Protein AF-A0A0F9BET6-F1 (afdb_monomer_lite)

Structure (mmCIF, N/CA/C/O backbone):
data_AF-A0A0F9BET6-F1
#
_entry.id   AF-A0A0F9BET6-F1
#
loop_
_atom_site.group_PDB
_atom_site.id
_atom_site.type_symbol
_atom_site.label_atom_id
_atom_site.label_alt_id
_atom_site.label_comp_id
_atom_site.label_asym_id
_atom_site.label_entity_id
_atom_site.label_seq_id
_atom_site.pdbx_PDB_ins_code
_atom_site.Cartn_x
_atom_site.Cartn_y
_atom_site.Cartn_z
_atom_site.occupancy
_atom_site.B_iso_or_equiv
_atom_site.auth_seq_id
_atom_site.auth_comp_id
_atom_site.auth_asym_id
_atom_site.auth_atom_id
_atom_site.pdbx_PDB_model_num
ATOM 1 N N . MET A 1 1 ? 4.056 7.064 -12.780 1.00 65.75 1 MET A N 1
ATOM 2 C CA . MET A 1 1 ? 2.918 7.684 -12.065 1.00 65.75 1 MET A CA 1
ATOM 3 C C . MET A 1 1 ? 2.610 6.831 -10.841 1.00 65.75 1 MET A C 1
ATOM 5 O O . MET A 1 1 ? 2.585 5.610 -10.982 1.00 65.75 1 MET A O 1
ATOM 9 N N . LYS A 1 2 ? 2.486 7.442 -9.656 1.00 77.25 2 LYS A N 1
ATOM 10 C CA . LYS A 1 2 ? 2.144 6.774 -8.388 1.00 77.25 2 LYS A CA 1
ATOM 11 C C . LYS A 1 2 ? 0.761 7.270 -7.958 1.00 77.25 2 LYS A C 1
ATOM 13 O O . LYS A 1 2 ? 0.549 8.476 -7.918 1.00 77.25 2 LYS A O 1
ATOM 18 N N . HIS A 1 3 ? -0.133 6.347 -7.635 1.00 82.62 3 HIS A N 1
ATOM 19 C CA . HIS A 1 3 ? -1.436 6.602 -7.031 1.00 82.62 3 HIS A CA 1
ATOM 20 C C . HIS A 1 3 ? -1.423 6.052 -5.609 1.00 82.62 3 HIS A C 1
ATOM 22 O O . HIS A 1 3 ? -0.885 4.970 -5.373 1.00 82.62 3 HIS A O 1
ATOM 28 N N . GLU A 1 4 ? -1.992 6.795 -4.672 1.00 88.06 4 GLU A N 1
ATOM 29 C CA . GLU A 1 4 ? -2.087 6.410 -3.269 1.00 88.06 4 GLU A CA 1
ATOM 30 C C . GLU A 1 4 ? -3.510 6.668 -2.785 1.00 88.06 4 GLU A C 1
ATOM 32 O O . GLU A 1 4 ? -4.104 7.697 -3.105 1.00 88.06 4 GLU A O 1
ATOM 37 N N . HIS A 1 5 ? -4.061 5.699 -2.065 1.00 87.56 5 HIS A N 1
ATOM 38 C CA . HIS A 1 5 ? -5.414 5.708 -1.540 1.00 87.56 5 HIS A CA 1
ATOM 39 C C . HIS A 1 5 ? -5.359 5.328 -0.068 1.00 87.56 5 HIS A C 1
ATOM 41 O O . HIS A 1 5 ? -4.758 4.318 0.299 1.00 87.56 5 HIS A O 1
ATOM 47 N N . PHE A 1 6 ? -6.012 6.130 0.760 1.00 89.56 6 PHE A N 1
ATOM 48 C CA . PHE A 1 6 ? -6.138 5.883 2.185 1.00 89.56 6 PHE A CA 1
ATOM 49 C C . PHE A 1 6 ? -7.612 5.729 2.533 1.00 89.56 6 PHE A C 1
ATOM 51 O O . PHE A 1 6 ? -8.430 6.574 2.171 1.00 89.56 6 PHE A O 1
ATOM 58 N N . GLU A 1 7 ? -7.943 4.649 3.229 1.00 89.75 7 GLU A N 1
ATOM 59 C CA . GLU A 1 7 ? -9.311 4.333 3.616 1.00 89.75 7 GLU A CA 1
ATOM 60 C C . GLU A 1 7 ? -9.349 3.776 5.036 1.00 89.75 7 GLU A C 1
ATOM 62 O O . GLU A 1 7 ? -8.471 3.012 5.438 1.00 89.75 7 GLU A O 1
ATOM 67 N N . THR A 1 8 ? -10.407 4.105 5.772 1.00 91.06 8 THR A N 1
ATOM 68 C CA . THR A 1 8 ? -10.705 3.491 7.068 1.00 91.06 8 THR A CA 1
ATOM 69 C C . THR A 1 8 ? -11.866 2.522 6.895 1.00 91.06 8 THR A C 1
ATOM 71 O O . THR A 1 8 ? -12.909 2.891 6.358 1.00 91.06 8 THR A O 1
ATOM 74 N N . VAL A 1 9 ? -11.689 1.281 7.337 1.00 87.94 9 VAL A N 1
ATOM 75 C CA . VAL A 1 9 ? -12.681 0.208 7.229 1.00 87.94 9 VAL A CA 1
ATOM 76 C C . VAL A 1 9 ? -12.993 -0.317 8.622 1.00 87.94 9 VAL A C 1
ATOM 78 O O . VAL A 1 9 ? -12.082 -0.660 9.371 1.00 87.94 9 VAL A O 1
ATOM 81 N N . THR A 1 10 ? -14.273 -0.423 8.963 1.00 89.94 10 THR A N 1
ATOM 82 C CA . THR A 1 10 ? -14.709 -1.086 10.195 1.00 89.94 10 THR A CA 1
ATOM 83 C C . THR A 1 10 ? -14.989 -2.557 9.902 1.00 89.94 10 THR A C 1
ATOM 85 O O . THR A 1 10 ? -15.780 -2.878 9.015 1.00 89.94 10 THR A O 1
ATOM 88 N N . TYR A 1 11 ? -14.347 -3.458 10.640 1.00 85.19 11 TYR A N 1
ATOM 89 C CA . TYR A 1 11 ? -14.560 -4.900 10.549 1.00 85.19 11 TYR A CA 1
ATOM 90 C C . TYR A 1 11 ? -14.644 -5.484 11.959 1.00 85.19 11 TYR A C 1
ATOM 92 O O . TYR A 1 11 ? -13.808 -5.180 12.803 1.00 85.19 11 TYR A O 1
ATOM 100 N N . ASP A 1 12 ? -15.679 -6.281 12.228 1.00 89.75 12 ASP A N 1
ATOM 101 C CA . ASP A 1 12 ? -15.918 -6.898 13.543 1.00 89.75 12 ASP A CA 1
ATOM 102 C C . ASP A 1 12 ? -15.868 -5.899 14.725 1.00 89.75 12 ASP A C 1
ATOM 104 O O . ASP A 1 12 ? -15.262 -6.134 15.768 1.00 89.75 12 ASP A O 1
ATOM 108 N N . GLY A 1 13 ? -16.450 -4.709 14.529 1.00 89.69 13 GLY A N 1
ATOM 109 C CA . GLY A 1 13 ? -16.495 -3.650 15.546 1.00 89.69 13 GLY A CA 1
ATOM 110 C C . GLY A 1 13 ? -15.167 -2.926 15.803 1.00 89.69 13 GLY A C 1
ATOM 111 O O . GLY A 1 13 ? -15.112 -2.083 16.695 1.00 89.69 13 GLY A O 1
ATOM 112 N N . ARG A 1 14 ? -14.112 -3.214 15.032 1.00 88.69 14 ARG A N 1
ATOM 113 C CA . ARG A 1 14 ? -12.804 -2.547 15.114 1.00 88.69 14 ARG A CA 1
ATOM 114 C C . ARG A 1 14 ? -12.518 -1.753 13.851 1.00 88.69 14 ARG A C 1
ATOM 116 O O . ARG A 1 14 ? -12.897 -2.164 12.754 1.00 88.69 14 ARG A O 1
ATOM 123 N N . ASN A 1 15 ? -11.828 -0.628 13.999 1.00 90.38 15 ASN A N 1
ATOM 124 C CA . ASN A 1 15 ? -11.412 0.190 12.868 1.00 90.38 15 ASN A CA 1
ATOM 125 C C . ASN A 1 15 ? -10.029 -0.232 12.367 1.00 90.38 15 ASN A C 1
ATOM 127 O O . ASN A 1 15 ? -9.106 -0.486 13.140 1.00 90.38 15 ASN A O 1
ATOM 131 N N . TYR A 1 16 ? -9.886 -0.267 11.048 1.00 90.44 16 TYR A N 1
ATOM 132 C CA . TYR A 1 16 ? -8.647 -0.583 10.357 1.00 90.44 16 TYR A CA 1
ATOM 133 C C . TYR A 1 16 ? -8.330 0.515 9.355 1.00 90.44 16 TYR A C 1
ATOM 135 O O . TYR A 1 16 ? -9.203 0.958 8.612 1.00 90.44 16 TYR A O 1
ATOM 143 N N . SER A 1 17 ? -7.069 0.924 9.303 1.00 91.44 1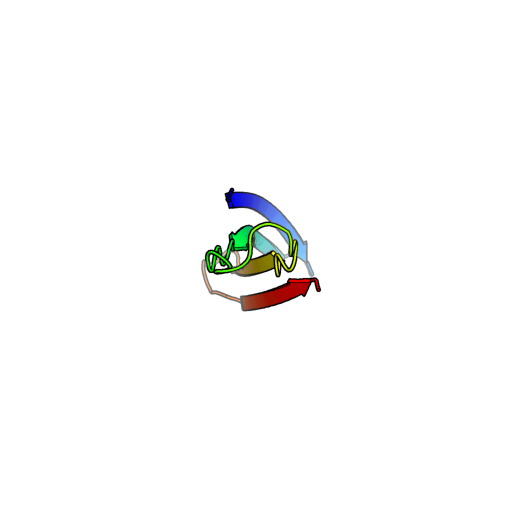7 SER A N 1
ATOM 144 C CA . SER A 1 17 ? -6.572 1.835 8.276 1.00 91.44 17 SER A CA 1
ATOM 145 C C . SER A 1 17 ? -5.950 1.021 7.150 1.00 91.44 17 SER A C 1
ATOM 147 O O . SER A 1 17 ? -5.034 0.232 7.376 1.00 91.44 17 SER A O 1
ATOM 149 N N . ARG A 1 18 ? -6.431 1.206 5.925 1.00 89.00 18 ARG A N 1
ATOM 1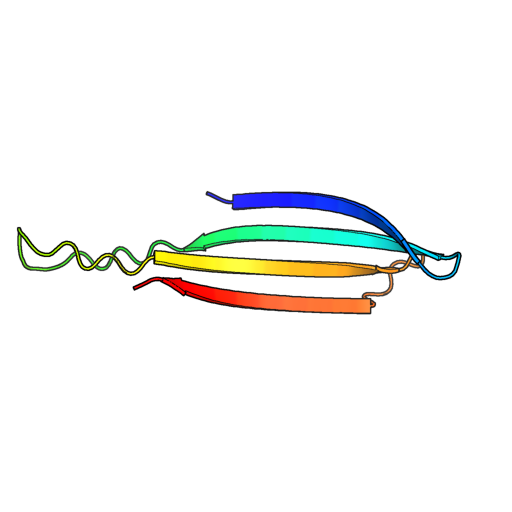50 C CA . ARG A 1 18 ? -5.902 0.575 4.718 1.00 89.00 18 ARG A CA 1
ATOM 151 C C . ARG A 1 18 ? -5.231 1.636 3.853 1.00 89.00 18 ARG A C 1
ATOM 153 O O . ARG A 1 18 ? -5.893 2.547 3.368 1.00 89.00 18 ARG A O 1
ATOM 160 N N . ASN A 1 19 ? -3.932 1.475 3.614 1.00 89.25 19 ASN A N 1
ATOM 161 C CA . ASN A 1 19 ? -3.212 2.207 2.577 1.00 89.25 19 ASN A CA 1
ATOM 162 C C . ASN A 1 19 ? -3.053 1.311 1.344 1.00 89.25 19 ASN A C 1
ATOM 164 O O . ASN A 1 19 ? -2.608 0.165 1.455 1.00 89.25 19 ASN A O 1
ATOM 168 N N . TYR A 1 20 ? -3.414 1.830 0.177 1.00 85.75 20 TYR A N 1
ATOM 169 C CA . TYR A 1 20 ? -3.247 1.197 -1.120 1.00 85.75 20 TYR A CA 1
ATOM 170 C C . TYR A 1 20 ? -2.424 2.106 -2.034 1.00 85.75 20 TYR A C 1
ATOM 172 O O . TYR A 1 20 ? -2.826 3.221 -2.358 1.00 85.75 20 TYR A O 1
ATOM 180 N N . GLN A 1 21 ? -1.285 1.607 -2.500 1.00 87.00 21 GLN A N 1
ATOM 181 C CA . GLN A 1 21 ? -0.400 2.297 -3.426 1.00 87.00 21 GLN A CA 1
ATOM 182 C C . GLN A 1 21 ? -0.295 1.523 -4.742 1.00 87.00 21 GLN A C 1
ATOM 184 O O . GLN A 1 21 ? -0.007 0.328 -4.753 1.00 87.00 21 GLN A O 1
ATOM 189 N N . HIS A 1 22 ? -0.445 2.221 -5.865 1.00 84.50 22 HIS A N 1
ATOM 190 C CA . HIS A 1 22 ? -0.234 1.682 -7.204 1.00 84.50 22 HIS A CA 1
ATOM 191 C C . HIS A 1 22 ? 0.814 2.516 -7.949 1.00 84.50 22 HIS A C 1
ATOM 193 O O . HIS A 1 22 ? 0.664 3.725 -8.108 1.00 84.50 22 HIS A O 1
ATOM 199 N N . THR A 1 23 ? 1.876 1.871 -8.424 1.00 84.69 23 THR A N 1
ATOM 200 C CA . THR A 1 23 ? 2.943 2.499 -9.205 1.00 84.69 23 THR A CA 1
ATOM 201 C C . THR A 1 23 ? 3.104 1.791 -10.545 1.00 84.69 23 THR A C 1
ATOM 203 O O . THR A 1 23 ? 3.362 0.587 -10.580 1.00 84.69 23 THR A O 1
ATOM 206 N N . HIS A 1 24 ? 3.035 2.552 -11.639 1.00 77.56 24 HIS A N 1
ATOM 207 C CA . HIS A 1 24 ? 3.430 2.049 -12.953 1.00 77.56 24 HIS A CA 1
ATOM 208 C C . HIS A 1 24 ? 4.958 1.962 -13.033 1.00 77.56 24 HIS A C 1
ATOM 210 O O . HIS A 1 24 ? 5.655 2.971 -12.886 1.00 77.56 24 HIS A O 1
ATOM 216 N N . LEU A 1 25 ? 5.464 0.754 -13.251 1.00 73.00 25 LEU A N 1
ATOM 217 C CA . LEU A 1 25 ? 6.864 0.450 -13.490 1.00 73.00 25 LEU A CA 1
ATOM 218 C C . LEU A 1 25 ? 7.066 0.388 -15.006 1.00 73.00 25 LEU A C 1
ATOM 220 O O . LEU A 1 25 ? 6.651 -0.557 -15.675 1.00 73.00 25 LEU A O 1
ATOM 224 N N . PHE A 1 26 ? 7.678 1.430 -15.555 1.00 65.19 26 PHE A N 1
ATOM 225 C CA . PHE A 1 26 ? 8.118 1.399 -16.940 1.00 65.19 26 PHE A CA 1
ATOM 226 C C . PHE A 1 26 ? 9.514 0.778 -16.988 1.00 65.19 26 PHE A C 1
ATOM 228 O O . PHE A 1 26 ? 10.468 1.420 -16.555 1.00 65.19 26 PHE A O 1
ATOM 235 N N . ASP A 1 27 ? 9.634 -0.438 -17.519 1.00 60.97 27 ASP A N 1
ATOM 236 C CA . ASP A 1 27 ? 10.915 -0.912 -18.048 1.00 60.97 27 ASP A CA 1
ATOM 237 C C . ASP A 1 27 ? 11.016 -0.390 -19.482 1.00 60.97 27 ASP A C 1
ATOM 239 O O . ASP A 1 27 ? 10.518 -1.004 -20.422 1.00 60.97 27 ASP A O 1
ATOM 243 N N . HIS A 1 28 ? 11.596 0.799 -19.649 1.00 55.25 28 HIS A N 1
ATOM 244 C CA . HIS A 1 28 ? 12.037 1.241 -20.969 1.00 55.25 28 HIS A CA 1
ATOM 245 C C . HIS A 1 28 ? 13.411 0.619 -21.227 1.00 55.25 28 HIS A C 1
ATOM 247 O O . HIS A 1 28 ? 14.427 1.307 -21.151 1.00 55.25 28 HIS A O 1
ATOM 253 N N . GLU A 1 29 ? 13.467 -0.680 -21.519 1.00 56.78 29 GLU A N 1
ATOM 254 C CA . GLU A 1 29 ? 14.597 -1.151 -22.316 1.00 56.78 29 GLU A CA 1
ATOM 255 C C . GLU A 1 29 ? 14.405 -0.572 -23.716 1.00 56.78 29 GLU A C 1
ATOM 257 O O . GLU A 1 29 ? 13.437 -0.873 -24.416 1.00 56.78 29 GLU A O 1
ATOM 262 N N . ALA A 1 30 ? 15.279 0.366 -24.083 1.00 49.62 30 ALA A N 1
ATOM 263 C CA . ALA A 1 30 ? 15.295 0.925 -25.420 1.00 49.62 30 ALA A CA 1
ATOM 264 C C . ALA A 1 30 ? 15.636 -0.204 -26.398 1.00 49.62 30 ALA A C 1
ATOM 266 O O . ALA A 1 30 ? 16.768 -0.687 -26.439 1.00 49.62 30 ALA A O 1
ATOM 267 N N . HIS A 1 31 ? 14.644 -0.642 -27.169 1.00 55.28 31 HIS A N 1
ATOM 268 C CA . HIS A 1 31 ? 14.845 -1.632 -28.219 1.00 55.28 31 HIS A CA 1
ATOM 269 C C . HIS A 1 31 ? 15.842 -1.093 -29.252 1.00 55.28 31 HIS A C 1
ATOM 271 O O . HIS A 1 31 ? 15.716 0.037 -29.720 1.00 55.28 31 HIS A O 1
ATOM 277 N N . ALA A 1 32 ? 16.813 -1.914 -29.659 1.00 57.22 32 ALA A N 1
ATOM 278 C CA . ALA A 1 32 ? 17.772 -1.562 -30.712 1.00 57.22 32 ALA A CA 1
ATOM 279 C C . ALA A 1 32 ? 17.138 -1.498 -32.122 1.00 57.22 32 ALA A C 1
ATOM 281 O O . ALA A 1 32 ? 17.813 -1.144 -33.088 1.00 57.22 32 ALA A O 1
ATOM 282 N N . HIS A 1 33 ? 15.851 -1.848 -32.257 1.00 56.50 33 HIS A N 1
ATOM 283 C CA . HIS A 1 33 ? 15.152 -1.941 -33.536 1.00 56.50 33 HIS A CA 1
ATOM 284 C C . HIS A 1 33 ? 14.025 -0.896 -33.651 1.00 56.50 33 HIS A C 1
ATOM 286 O O . HIS A 1 33 ? 13.154 -0.838 -32.784 1.00 56.50 33 HIS A O 1
ATOM 292 N N . PRO A 1 34 ? 13.980 -0.108 -34.743 1.00 56.59 34 PRO A N 1
ATOM 293 C CA . PRO A 1 34 ? 13.137 1.088 -34.868 1.00 56.59 34 PRO A CA 1
ATOM 294 C C . PRO A 1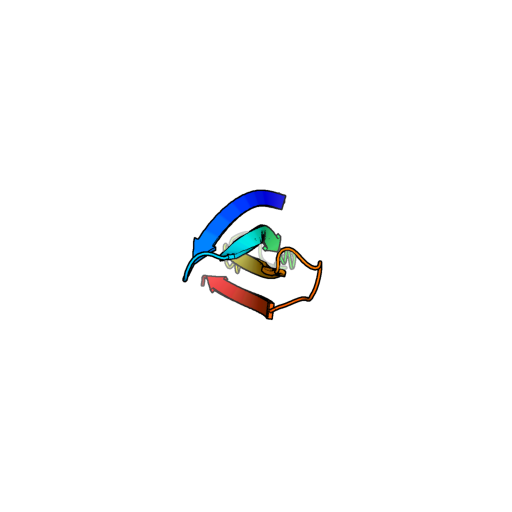 34 ? 11.616 0.851 -34.949 1.00 56.59 34 PRO A C 1
ATOM 296 O O . PRO A 1 34 ? 10.864 1.822 -35.004 1.00 56.59 34 PRO A O 1
ATOM 299 N N . HIS A 1 35 ? 11.137 -0.401 -34.969 1.00 59.09 35 HIS A N 1
ATOM 300 C CA . HIS A 1 35 ? 9.727 -0.716 -35.258 1.00 59.09 35 HIS A CA 1
ATOM 301 C C . HIS A 1 35 ? 9.063 -1.743 -34.324 1.00 59.09 35 HIS A C 1
ATOM 303 O O . HIS A 1 35 ? 7.923 -2.125 -34.576 1.00 59.09 35 HIS A O 1
ATOM 309 N N . ALA A 1 36 ? 9.721 -2.190 -33.251 1.00 54.41 36 ALA A N 1
ATOM 310 C CA . ALA A 1 36 ? 9.118 -3.134 -32.309 1.00 54.41 36 ALA A CA 1
ATOM 311 C C . ALA A 1 36 ? 8.527 -2.393 -31.097 1.00 54.41 36 ALA A C 1
ATOM 313 O O . ALA A 1 36 ? 9.258 -1.940 -30.218 1.00 54.41 36 ALA A O 1
ATOM 314 N N . TRP A 1 37 ? 7.196 -2.276 -31.029 1.00 60.19 37 TRP A N 1
ATOM 315 C CA . TRP A 1 37 ? 6.510 -2.008 -29.760 1.00 60.19 37 TRP A CA 1
ATOM 316 C C . TRP A 1 37 ? 6.381 -3.338 -29.012 1.00 60.19 37 TRP A C 1
ATOM 318 O O . TRP A 1 37 ? 5.369 -4.024 -29.106 1.00 60.19 37 TRP A O 1
ATOM 328 N N . GLU A 1 38 ? 7.423 -3.719 -28.280 1.00 56.53 38 GLU A N 1
ATOM 329 C CA . GLU A 1 38 ? 7.349 -4.775 -27.259 1.00 56.53 38 GLU A CA 1
ATOM 330 C C . GLU A 1 38 ? 7.529 -4.141 -25.875 1.00 56.53 38 GL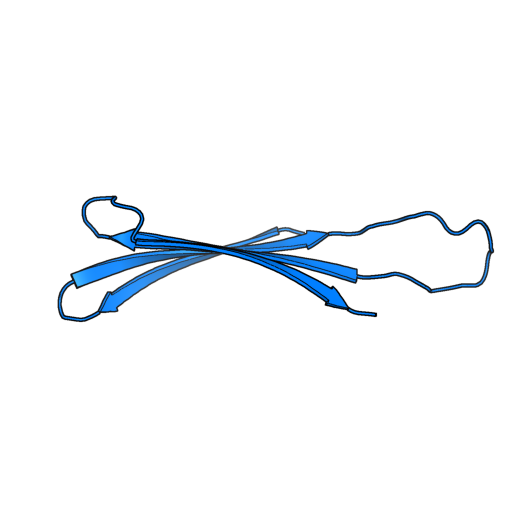U A C 1
ATOM 332 O O . GLU A 1 38 ? 8.430 -4.474 -25.106 1.00 56.53 38 GLU A O 1
ATOM 337 N N . GLY A 1 39 ? 6.721 -3.121 -25.578 1.00 56.03 39 GLY A N 1
ATOM 338 C CA . GLY A 1 39 ? 6.719 -2.480 -24.268 1.00 56.03 39 GLY A CA 1
ATOM 33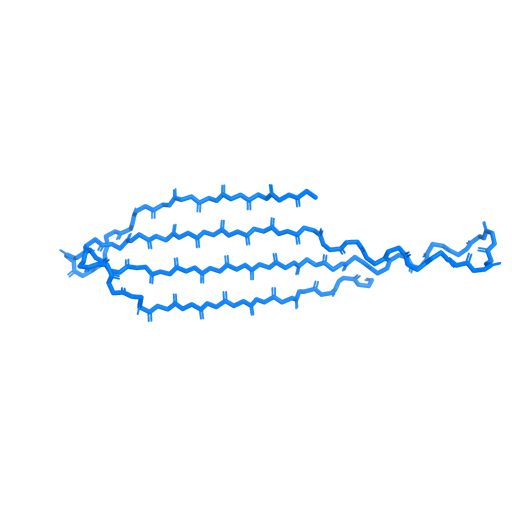9 C C . GLY A 1 39 ? 6.026 -3.372 -23.244 1.00 56.03 39 GLY A C 1
ATOM 340 O O . GLY A 1 39 ? 4.799 -3.420 -23.205 1.00 56.03 39 GLY A O 1
ATOM 341 N N . VAL A 1 40 ? 6.789 -4.060 -22.393 1.00 62.75 40 VAL A N 1
ATOM 342 C CA . VAL A 1 40 ? 6.216 -4.801 -21.263 1.00 62.75 40 VAL A CA 1
ATOM 343 C C . VAL A 1 40 ? 5.851 -3.804 -20.165 1.00 62.75 40 VAL A C 1
ATOM 345 O O . VAL A 1 40 ? 6.723 -3.247 -19.496 1.00 62.75 40 VAL A O 1
ATOM 348 N N . SER A 1 41 ? 4.555 -3.579 -19.953 1.00 68.94 41 SER A N 1
ATOM 349 C CA . SER A 1 41 ? 4.100 -2.732 -18.848 1.00 68.94 41 SER A CA 1
ATOM 350 C C . SER A 1 41 ? 4.068 -3.541 -17.553 1.00 68.94 41 SER A C 1
ATOM 352 O O . SER A 1 41 ? 3.510 -4.640 -17.480 1.00 68.94 41 SER A O 1
ATOM 354 N N . LYS A 1 42 ? 4.707 -3.017 -16.505 1.00 77.62 42 LYS A N 1
ATOM 355 C CA . LYS A 1 42 ? 4.699 -3.623 -15.175 1.00 77.62 42 LYS A CA 1
ATOM 356 C C . LYS A 1 42 ? 3.972 -2.682 -14.227 1.00 77.62 42 LYS A C 1
ATOM 358 O O . LYS A 1 42 ? 4.211 -1.483 -14.213 1.00 77.62 42 LYS A O 1
ATOM 363 N N . ASN A 1 43 ? 3.101 -3.223 -13.394 1.00 81.19 43 ASN A N 1
ATOM 364 C CA . ASN A 1 43 ? 2.361 -2.471 -12.392 1.00 81.19 43 ASN A CA 1
ATOM 365 C C . ASN A 1 43 ? 2.659 -3.054 -11.019 1.00 81.19 43 ASN A C 1
ATOM 367 O O . ASN A 1 43 ? 2.522 -4.259 -10.811 1.00 81.19 43 ASN A O 1
ATOM 371 N N . ARG A 1 44 ? 3.082 -2.208 -10.079 1.00 84.56 44 ARG A N 1
ATOM 372 C CA . ARG A 1 44 ? 3.286 -2.599 -8.686 1.00 84.56 44 ARG A CA 1
ATOM 373 C C . ARG A 1 44 ? 2.151 -2.069 -7.835 1.00 84.56 44 ARG A C 1
ATOM 375 O O . ARG A 1 44 ? 1.963 -0.861 -7.735 1.00 84.56 44 ARG A O 1
ATOM 382 N N . THR A 1 45 ? 1.479 -2.979 -7.156 1.00 87.25 45 THR A N 1
ATOM 383 C CA . THR A 1 45 ? 0.452 -2.681 -6.170 1.00 87.25 45 THR A CA 1
ATOM 384 C C . THR A 1 45 ? 0.963 -3.066 -4.791 1.00 87.25 45 THR A C 1
ATOM 386 O O . THR A 1 45 ? 1.414 -4.191 -4.587 1.00 87.25 45 THR A O 1
ATOM 389 N N . GLN A 1 46 ? 0.903 -2.144 -3.839 1.00 91.25 46 GLN A N 1
ATOM 390 C CA . GLN A 1 46 ? 1.229 -2.376 -2.437 1.00 91.25 46 GLN A CA 1
ATOM 391 C C . GLN A 1 46 ? 0.007 -2.043 -1.595 1.00 91.25 46 GLN A C 1
ATOM 393 O O . GLN A 1 46 ? -0.618 -1.008 -1.800 1.00 91.25 46 GLN A O 1
ATOM 398 N N . GLN A 1 47 ? -0.329 -2.913 -0.654 1.00 89.88 47 GLN A N 1
ATOM 399 C CA . GLN A 1 47 ? -1.412 -2.682 0.286 1.00 89.88 47 GLN A CA 1
ATOM 400 C C . GLN A 1 47 ? -0.921 -2.980 1.697 1.00 89.88 47 GLN A C 1
ATOM 402 O O . GLN A 1 47 ? -0.362 -4.048 1.953 1.00 89.88 47 GLN A O 1
ATOM 407 N N . THR A 1 48 ? -1.175 -2.046 2.604 1.00 90.81 48 THR A N 1
ATOM 408 C CA . THR A 1 48 ? -0.849 -2.160 4.023 1.00 90.81 48 THR A CA 1
ATOM 409 C C . THR A 1 48 ? -2.116 -1.921 4.829 1.00 90.81 48 THR A C 1
ATOM 411 O O . THR A 1 48 ? -2.797 -0.916 4.631 1.00 90.81 48 THR A O 1
ATOM 414 N N . VAL A 1 49 ? -2.444 -2.851 5.719 1.00 90.94 49 VAL A N 1
ATOM 415 C CA . VAL A 1 49 ? -3.573 -2.758 6.647 1.00 90.94 49 VAL A CA 1
ATOM 416 C C . VAL A 1 49 ? -3.018 -2.643 8.057 1.00 90.94 49 VAL A C 1
ATOM 418 O O . VAL A 1 49 ? -2.261 -3.506 8.497 1.00 90.94 49 VAL A O 1
ATOM 421 N N . MET A 1 50 ? -3.418 -1.588 8.753 1.00 92.38 50 MET A N 1
ATOM 422 C CA . MET A 1 50 ? -3.055 -1.290 10.132 1.00 92.38 50 MET A CA 1
ATOM 423 C C . MET A 1 50 ? -4.302 -1.398 11.004 1.00 92.38 50 MET A C 1
ATOM 425 O O . MET A 1 50 ? -5.377 -0.943 10.607 1.00 92.38 50 MET A O 1
ATOM 429 N N . ALA A 1 51 ? -4.167 -1.987 12.184 1.00 90.25 51 ALA A N 1
ATOM 430 C CA . ALA A 1 51 ? -5.179 -1.900 13.223 1.00 90.25 51 ALA A CA 1
ATOM 431 C C . ALA A 1 51 ? -5.136 -0.516 13.897 1.00 90.25 51 ALA A C 1
ATOM 433 O O . ALA A 1 51 ? -4.193 0.257 13.717 1.00 90.25 51 ALA A O 1
ATOM 434 N N . GLU A 1 52 ? -6.187 -0.190 14.648 1.00 88.00 52 GLU A N 1
ATOM 435 C CA . GLU A 1 52 ? -6.332 1.084 15.364 1.00 88.00 52 GLU A CA 1
ATOM 436 C C . GLU A 1 52 ? -5.201 1.355 16.371 1.00 88.00 52 GLU A C 1
ATOM 438 O O . GLU A 1 52 ? -4.804 2.498 16.571 1.00 88.00 52 GLU A O 1
ATOM 443 N N . ASP A 1 53 ? -4.626 0.299 16.944 1.00 88.56 53 ASP A N 1
ATOM 444 C CA . ASP A 1 53 ? -3.466 0.341 17.842 1.00 88.56 53 ASP A CA 1
ATOM 445 C C . ASP A 1 53 ? -2.124 0.552 17.109 1.00 88.56 53 ASP A C 1
ATOM 447 O O . ASP A 1 53 ? -1.062 0.555 17.732 1.00 88.56 53 ASP A O 1
ATOM 451 N N . GLY A 1 54 ? -2.156 0.737 15.786 1.00 83.12 54 GLY A N 1
ATOM 452 C CA . GLY A 1 54 ? -0.972 0.935 14.956 1.00 83.12 54 GLY A CA 1
ATOM 453 C C . GLY A 1 54 ? -0.217 -0.355 14.635 1.00 83.12 54 GLY A C 1
ATOM 454 O O . GLY A 1 54 ? 0.880 -0.286 14.078 1.00 83.12 54 GLY A O 1
ATOM 455 N N . VAL A 1 55 ? -0.777 -1.530 14.940 1.00 88.06 55 VAL A N 1
ATOM 456 C CA . VAL A 1 55 ? -0.155 -2.815 14.602 1.00 88.06 55 VAL A CA 1
ATOM 457 C C . VAL A 1 55 ? -0.428 -3.159 13.131 1.00 88.06 55 VAL A C 1
ATOM 459 O O . VAL A 1 55 ? -1.584 -3.137 12.695 1.00 88.06 55 VAL A O 1
ATOM 462 N N . PRO A 1 56 ? 0.602 -3.496 12.329 1.00 86.44 56 PRO A N 1
ATOM 463 C CA . PRO A 1 56 ? 0.391 -3.972 10.969 1.00 86.44 56 PRO A CA 1
ATOM 464 C C . PRO A 1 56 ? -0.288 -5.344 10.996 1.00 86.44 56 PRO A C 1
ATOM 466 O O . PRO A 1 56 ? 0.255 -6.311 11.525 1.00 86.44 56 PRO A O 1
ATOM 469 N N . VAL A 1 57 ? -1.477 -5.430 10.402 1.00 89.38 57 VAL A N 1
ATOM 470 C CA . VAL A 1 57 ? -2.261 -6.671 10.308 1.00 89.38 57 VAL A CA 1
ATOM 471 C C . VAL A 1 57 ? -1.823 -7.469 9.088 1.00 89.38 57 VAL A C 1
ATOM 473 O O . VAL A 1 57 ? -1.571 -8.668 9.167 1.00 89.38 57 VAL A O 1
ATOM 476 N N . VAL A 1 58 ? -1.731 -6.794 7.941 1.00 89.62 58 VAL A N 1
ATOM 477 C CA . VAL A 1 58 ? -1.338 -7.393 6.664 1.00 89.62 58 VAL A CA 1
ATOM 478 C C . VAL A 1 58 ? -0.547 -6.377 5.862 1.00 89.62 58 VAL A C 1
ATOM 480 O O . VAL A 1 58 ? -0.962 -5.230 5.708 1.00 89.62 58 VAL A O 1
ATOM 483 N N . GLN A 1 59 ? 0.549 -6.831 5.266 1.00 89.06 59 GLN A N 1
ATOM 484 C CA . GLN A 1 59 ? 1.250 -6.098 4.226 1.00 89.06 59 GLN A CA 1
ATOM 485 C C . GLN A 1 59 ? 1.444 -7.015 3.024 1.00 89.06 59 GLN A C 1
ATOM 487 O O . GLN A 1 59 ? 2.027 -8.091 3.133 1.00 89.06 59 GLN A O 1
ATOM 492 N N . THR A 1 60 ? 0.948 -6.590 1.867 1.00 88.88 60 THR A N 1
ATOM 493 C CA . THR A 1 60 ? 1.069 -7.335 0.615 1.00 88.88 60 THR A CA 1
ATOM 494 C C . THR A 1 60 ? 1.606 -6.441 -0.494 1.00 88.88 60 THR A C 1
ATOM 496 O O . THR A 1 60 ? 1.317 -5.247 -0.565 1.00 88.88 60 THR A O 1
ATOM 499 N N . SER A 1 61 ? 2.434 -7.018 -1.360 1.00 90.88 61 SER A N 1
ATOM 500 C CA . SER A 1 61 ? 2.988 -6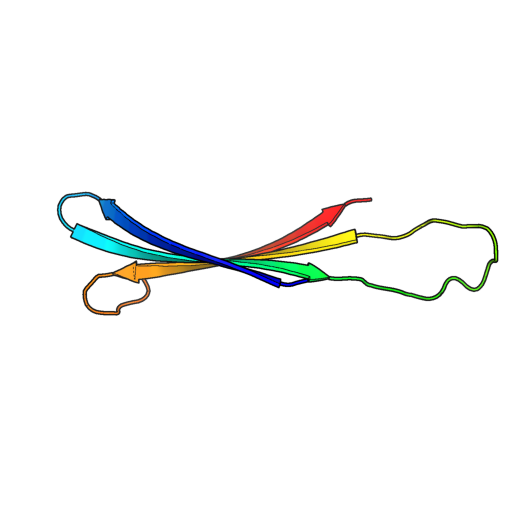.355 -2.535 1.00 90.88 61 SER A CA 1
ATOM 501 C C . SER A 1 61 ? 2.891 -7.313 -3.708 1.00 90.88 61 SER A C 1
ATOM 503 O O . SER A 1 61 ? 3.402 -8.428 -3.648 1.00 90.88 61 SER A O 1
ATOM 505 N N . ARG A 1 62 ? 2.276 -6.859 -4.795 1.00 88.06 62 ARG A N 1
ATOM 506 C CA . ARG A 1 62 ? 2.116 -7.620 -6.030 1.00 88.06 62 ARG A CA 1
ATOM 507 C C . ARG A 1 62 ? 2.686 -6.828 -7.195 1.00 88.06 62 ARG A C 1
ATOM 509 O O . ARG A 1 62 ? 2.421 -5.637 -7.323 1.00 88.06 62 ARG A O 1
ATOM 516 N N . ILE A 1 63 ? 3.449 -7.502 -8.049 1.00 85.25 63 ILE A N 1
ATOM 517 C CA . ILE A 1 63 ? 3.849 -6.975 -9.353 1.00 85.25 63 ILE A CA 1
ATOM 518 C C . ILE A 1 63 ? 3.073 -7.754 -10.407 1.00 85.25 63 ILE A C 1
ATOM 520 O O . ILE A 1 63 ? 3.129 -8.982 -10.446 1.00 85.25 63 ILE A O 1
ATOM 524 N N . THR A 1 64 ? 2.335 -7.033 -11.237 1.00 82.81 64 THR A N 1
ATOM 525 C CA . THR A 1 64 ? 1.603 -7.581 -12.373 1.00 82.81 64 THR A CA 1
ATOM 526 C C . THR A 1 64 ? 2.307 -7.138 -13.643 1.00 82.81 64 THR A C 1
ATOM 528 O O . THR A 1 64 ? 2.607 -5.958 -13.807 1.00 82.81 64 THR A O 1
ATOM 531 N N . VAL A 1 65 ? 2.582 -8.088 -14.528 1.00 78.69 65 VAL A N 1
ATOM 532 C CA . VAL A 1 65 ? 3.216 -7.846 -15.823 1.00 78.69 65 VAL A CA 1
ATOM 533 C C . VAL A 1 65 ? 2.148 -8.036 -16.889 1.00 78.69 65 VAL A C 1
ATOM 535 O O . VAL A 1 65 ? 1.579 -9.123 -16.975 1.00 78.69 65 VAL A O 1
ATOM 538 N N . ALA A 1 66 ? 1.854 -6.995 -17.661 1.00 64.69 66 ALA A N 1
ATOM 539 C CA . ALA A 1 66 ? 0.997 -7.097 -18.834 1.00 64.69 66 ALA A CA 1
ATOM 540 C C . ALA A 1 66 ? 1.890 -7.169 -20.082 1.00 64.69 66 ALA A C 1
ATOM 542 O O . ALA A 1 66 ? 2.754 -6.310 -20.283 1.00 64.69 66 ALA A O 1
ATOM 543 N N . ARG A 1 67 ? 1.714 -8.249 -20.848 1.00 59.38 67 ARG A N 1
ATOM 544 C CA . ARG A 1 67 ? 2.323 -8.484 -22.161 1.00 59.38 67 ARG A CA 1
ATOM 545 C C . ARG A 1 67 ? 1.294 -8.205 -23.241 1.00 59.38 67 ARG A C 1
ATOM 547 O O . ARG A 1 67 ? 0.108 -8.506 -22.973 1.00 59.38 67 ARG A O 1
#

Radius of gyration: 17.43 Å; chains: 1; bounding box: 34×16×53 Å

Sequence (67 aa):
MKHEHFETVTYDGRNYSRNYQHTHLFDHEAHAHPHAWEGVSKNRTQQTVMAEDGVPVVQTSRITVAR

pLDDT: mean 79.02, std 13.34, range [49.62, 92.38]

Organism: NCBI:txid412755

Secondary structure (DSSP, 8-state):
-EEEEEEEEEETTEEEEEEEEEEEEE-----SSTT-----EEEEEEEEEEETTS-EEEEEEEEEEE-

Foldseek 3Di:
DKDKDWDWDDDPNWIKIKIKMKDWDWPPPPDPDPDDPPGWIKMKIWMWIATPVRHTPDTDIDIDIDD